Protein AF-A0A3D5XRI4-F1 (afdb_monomer_lite)

Secondary structure (DSSP, 8-state):
-HHHHHHHHHHHHHHHHHHHHHHHSPPPTT----STT-S----TT-TT-TTS--------

pLDDT: mean 77.13, std 17.61, range [34.97, 98.56]

Sequence (60 aa):
MVSAVIYAMVIASIYAVLYYLNHKTPVPKGCENLNVKCEGCKISSCELHPSRKIKEEVHD

Radius of gyration: 19.09 Å; chains: 1; bounding box: 42×27×42 Å

Foldseek 3Di:
DVVVVVVVVVVVVVVVVVVVVVVVPDDDPPDDPQDLPDPPCPDPPDCSPVVNPDDPPDDD

Structure (mmCIF, N/CA/C/O backbone):
data_AF-A0A3D5XRI4-F1
#
_entry.id   AF-A0A3D5XRI4-F1
#
loop_
_atom_site.group_PDB
_atom_site.id
_atom_site.type_symbol
_atom_site.label_atom_id
_atom_site.label_alt_id
_atom_site.label_comp_id
_atom_site.label_asym_id
_atom_site.label_entity_id
_atom_site.label_seq_id
_atom_site.pdbx_PDB_ins_code
_atom_site.Cartn_x
_atom_site.Cartn_y
_atom_site.Cartn_z
_atom_site.occupancy
_atom_site.B_iso_or_equiv
_atom_site.auth_seq_id
_atom_site.auth_comp_id
_atom_site.auth_asym_id
_atom_site.auth_atom_id
_atom_site.pdbx_PDB_model_num
ATOM 1 N N . MET A 1 1 ? 15.593 -9.793 -21.115 1.00 78.62 1 MET A N 1
ATOM 2 C CA . MET A 1 1 ? 16.017 -9.781 -19.695 1.00 78.62 1 MET A CA 1
ATOM 3 C C . MET A 1 1 ? 16.007 -8.368 -19.126 1.00 78.62 1 MET A C 1
ATOM 5 O O . MET A 1 1 ? 15.210 -8.122 -18.238 1.00 78.62 1 MET A O 1
ATOM 9 N N . VAL A 1 2 ? 16.781 -7.423 -19.677 1.00 93.19 2 VAL A N 1
ATOM 10 C CA . VAL A 1 2 ? 16.822 -6.022 -19.196 1.00 93.19 2 VAL A CA 1
ATOM 11 C C . VAL A 1 2 ? 15.444 -5.344 -19.183 1.00 93.19 2 VAL A C 1
ATOM 13 O O . VAL A 1 2 ? 15.076 -4.737 -18.187 1.00 93.19 2 VAL A O 1
ATOM 16 N N . SER A 1 3 ? 14.639 -5.513 -20.236 1.00 94.06 3 SER A N 1
ATOM 17 C CA . SER A 1 3 ? 13.269 -4.981 -20.292 1.00 94.06 3 SER A CA 1
ATOM 18 C C . SER A 1 3 ? 12.383 -5.490 -19.150 1.00 94.06 3 SER A C 1
ATOM 20 O O . SER A 1 3 ? 11.710 -4.701 -18.501 1.00 94.06 3 SER A O 1
ATOM 22 N N . ALA A 1 4 ? 12.427 -6.792 -18.854 1.00 95.94 4 ALA A N 1
ATOM 23 C CA . ALA A 1 4 ? 11.674 -7.387 -17.751 1.00 95.94 4 ALA A CA 1
ATOM 24 C C . ALA A 1 4 ? 12.111 -6.830 -16.386 1.00 95.94 4 ALA A C 1
ATOM 26 O O . ALA A 1 4 ? 11.261 -6.545 -15.548 1.00 95.94 4 ALA A O 1
ATOM 27 N N . VAL A 1 5 ? 13.416 -6.611 -16.186 1.00 97.06 5 VAL A N 1
ATOM 28 C CA . VAL A 1 5 ? 13.948 -5.986 -14.963 1.00 97.06 5 VAL A CA 1
ATOM 29 C C . VAL A 1 5 ? 13.448 -4.546 -14.825 1.00 97.06 5 VAL A C 1
ATOM 31 O O . VAL A 1 5 ? 13.007 -4.157 -13.747 1.00 97.06 5 VAL A O 1
ATOM 34 N N . ILE A 1 6 ? 13.440 -3.770 -15.914 1.00 97.56 6 ILE A N 1
ATOM 35 C CA . ILE A 1 6 ? 12.904 -2.401 -15.913 1.00 97.56 6 ILE A CA 1
ATOM 36 C C . ILE A 1 6 ? 11.417 -2.407 -15.541 1.00 97.56 6 ILE A C 1
ATOM 38 O O . ILE A 1 6 ? 11.013 -1.664 -14.649 1.00 97.56 6 ILE A O 1
ATOM 42 N N . TYR A 1 7 ? 10.608 -3.271 -16.161 1.00 97.81 7 TYR A N 1
ATOM 43 C CA . TYR A 1 7 ? 9.184 -3.370 -15.827 1.00 97.81 7 TYR A CA 1
ATOM 44 C C . TYR A 1 7 ? 8.954 -3.773 -14.367 1.00 97.81 7 TYR A C 1
ATOM 46 O O . TYR A 1 7 ? 8.108 -3.176 -13.702 1.00 97.81 7 TYR A O 1
ATOM 54 N N . ALA A 1 8 ? 9.732 -4.721 -13.840 1.00 97.81 8 ALA A N 1
ATOM 55 C CA . ALA A 1 8 ? 9.639 -5.124 -12.440 1.00 97.81 8 ALA A CA 1
ATOM 56 C C . ALA A 1 8 ? 9.945 -3.956 -11.484 1.00 97.81 8 ALA A C 1
ATOM 58 O O . ALA A 1 8 ? 9.192 -3.723 -10.540 1.00 97.81 8 ALA A O 1
ATOM 59 N N . MET A 1 9 ? 10.993 -3.174 -11.762 1.00 98.12 9 MET A N 1
ATOM 60 C CA . MET A 1 9 ? 11.358 -1.997 -10.962 1.00 98.12 9 MET A CA 1
ATOM 61 C C . MET A 1 9 ? 10.287 -0.899 -11.014 1.00 98.12 9 MET A C 1
ATOM 63 O O . MET A 1 9 ? 9.975 -0.277 -9.995 1.00 98.12 9 MET A O 1
ATOM 67 N N . VAL A 1 10 ? 9.682 -0.676 -12.183 1.00 98.44 10 VAL A N 1
ATOM 68 C CA . VAL A 1 10 ? 8.588 0.294 -12.336 1.00 98.44 10 VAL A CA 1
ATOM 69 C C . VAL A 1 10 ? 7.368 -0.140 -11.521 1.00 98.44 10 VAL A C 1
ATOM 71 O O . VAL A 1 10 ? 6.837 0.653 -10.750 1.00 98.44 10 VAL A O 1
ATOM 74 N N . ILE A 1 11 ? 6.957 -1.406 -11.606 1.00 98.50 11 ILE A N 1
ATOM 75 C CA . ILE A 1 11 ? 5.804 -1.909 -10.842 1.00 98.50 11 ILE A CA 1
ATOM 76 C C . ILE A 1 11 ? 6.078 -1.849 -9.333 1.00 98.50 11 ILE A C 1
ATOM 78 O O . ILE A 1 11 ? 5.228 -1.380 -8.576 1.00 98.50 11 ILE A O 1
ATOM 82 N N . ALA A 1 12 ? 7.271 -2.260 -8.893 1.00 98.38 12 ALA A N 1
ATOM 83 C CA . ALA A 1 12 ? 7.655 -2.218 -7.483 1.00 98.38 12 ALA A CA 1
ATOM 84 C C . ALA A 1 12 ? 7.656 -0.786 -6.923 1.00 98.38 12 ALA A C 1
ATOM 86 O O . ALA A 1 12 ? 7.161 -0.552 -5.819 1.00 98.38 12 ALA A O 1
ATOM 87 N N . SER A 1 13 ? 8.164 0.186 -7.688 1.00 98.12 13 SER A N 1
ATOM 88 C CA . SER A 1 13 ? 8.175 1.591 -7.262 1.00 98.12 13 SER A CA 1
ATOM 89 C C . SER A 1 13 ? 6.769 2.195 -7.206 1.00 98.12 13 SER A C 1
ATOM 91 O O . SER A 1 13 ? 6.444 2.861 -6.223 1.00 98.12 13 SER A O 1
ATOM 93 N N . ILE A 1 14 ? 5.900 1.899 -8.181 1.00 98.56 14 ILE A N 1
ATOM 94 C CA . ILE A 1 14 ? 4.486 2.306 -8.143 1.00 98.56 14 ILE A CA 1
ATOM 95 C C . ILE A 1 14 ? 3.795 1.720 -6.907 1.00 98.56 14 ILE A C 1
ATOM 97 O O . ILE A 1 14 ? 3.139 2.456 -6.170 1.00 98.56 14 ILE A O 1
ATOM 101 N N . TYR A 1 15 ? 3.975 0.424 -6.643 1.00 98.00 15 TYR A N 1
ATOM 102 C CA . TYR A 1 15 ? 3.408 -0.229 -5.464 1.00 98.00 15 TYR A CA 1
ATOM 103 C C . TYR A 1 15 ? 3.875 0.436 -4.166 1.00 98.00 15 TYR A C 1
ATOM 105 O O . TYR A 1 15 ? 3.048 0.767 -3.321 1.00 98.00 15 TYR A O 1
ATOM 113 N N . ALA A 1 16 ? 5.179 0.690 -4.019 1.00 98.12 16 ALA A N 1
ATOM 114 C CA . ALA A 1 16 ? 5.731 1.321 -2.823 1.00 98.12 16 ALA A CA 1
ATOM 115 C C . ALA A 1 16 ? 5.158 2.730 -2.589 1.00 98.12 16 ALA A C 1
ATOM 117 O O . ALA A 1 16 ? 4.799 3.074 -1.460 1.00 98.12 16 ALA A O 1
ATOM 118 N N . VAL A 1 17 ? 5.018 3.532 -3.650 1.00 97.81 17 VAL A N 1
ATOM 119 C CA . VAL A 1 17 ? 4.416 4.872 -3.568 1.00 97.81 17 VAL A CA 1
ATOM 120 C C . VAL A 1 17 ? 2.949 4.784 -3.159 1.00 97.81 17 VAL A C 1
ATOM 122 O O . VAL A 1 17 ? 2.533 5.471 -2.227 1.00 97.81 17 VAL A O 1
ATOM 125 N N . LEU A 1 18 ? 2.167 3.922 -3.811 1.00 97.56 18 LEU A N 1
ATOM 126 C CA . LEU A 1 18 ? 0.754 3.741 -3.478 1.00 97.56 18 LEU A CA 1
ATOM 127 C C . LEU A 1 18 ? 0.577 3.227 -2.049 1.00 97.56 18 LEU A C 1
ATOM 129 O O . LEU A 1 18 ? -0.267 3.742 -1.323 1.00 97.56 18 LEU A O 1
ATOM 133 N N . TYR A 1 19 ? 1.405 2.279 -1.615 1.00 96.00 19 TYR A N 1
ATOM 134 C CA . TYR A 1 19 ? 1.411 1.769 -0.248 1.00 96.00 19 TYR A CA 1
ATOM 135 C C . TYR A 1 19 ? 1.675 2.886 0.767 1.00 96.00 19 TYR A C 1
ATOM 137 O O . TYR A 1 19 ? 0.947 3.009 1.754 1.00 96.00 19 TYR A O 1
ATOM 145 N N . TYR A 1 20 ? 2.678 3.729 0.510 1.00 96.38 20 TYR A N 1
ATOM 146 C CA . TYR A 1 20 ? 3.011 4.866 1.366 1.00 96.38 20 TYR A CA 1
ATOM 147 C C . TYR A 1 20 ? 1.867 5.883 1.448 1.00 96.38 20 TYR A C 1
ATOM 149 O O . TYR A 1 20 ? 1.499 6.324 2.539 1.00 96.38 20 TYR A O 1
ATOM 157 N N . LEU A 1 21 ? 1.275 6.239 0.307 1.00 96.25 21 LEU A N 1
ATOM 158 C CA . LEU A 1 21 ? 0.149 7.173 0.253 1.00 96.25 21 LEU A CA 1
ATOM 159 C C . LEU A 1 21 ? -1.111 6.585 0.907 1.00 96.25 21 LEU A C 1
ATOM 161 O O . LEU A 1 21 ? -1.824 7.299 1.612 1.00 96.25 21 LEU A O 1
ATOM 165 N N . ASN A 1 22 ? -1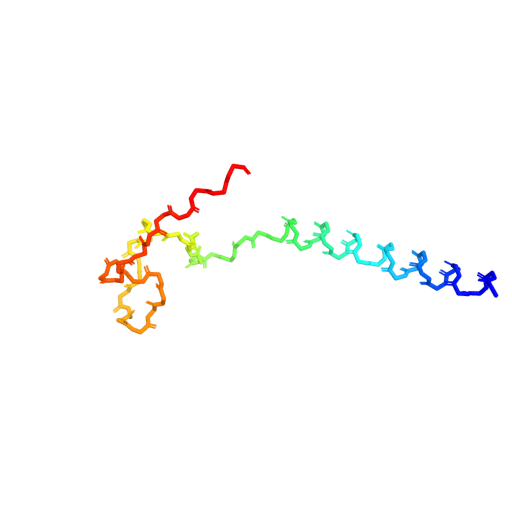.349 5.282 0.752 1.00 93.44 22 ASN A N 1
ATOM 166 C CA . ASN A 1 22 ? -2.441 4.572 1.411 1.00 93.44 22 ASN A CA 1
ATOM 167 C C . ASN A 1 22 ? -2.286 4.607 2.939 1.00 93.44 22 ASN A C 1
ATOM 169 O O . ASN A 1 22 ? -3.231 4.946 3.638 1.00 93.44 22 ASN A O 1
ATOM 173 N N . HIS A 1 23 ? -1.079 4.370 3.464 1.00 88.00 23 HIS A N 1
ATOM 174 C CA . HIS A 1 23 ? -0.814 4.441 4.910 1.00 88.00 23 HIS A CA 1
ATOM 175 C C . HIS A 1 23 ? -0.914 5.856 5.483 1.00 88.00 23 HIS A C 1
ATOM 177 O O . HIS A 1 23 ? -1.178 6.031 6.670 1.00 88.00 23 HIS A O 1
ATOM 18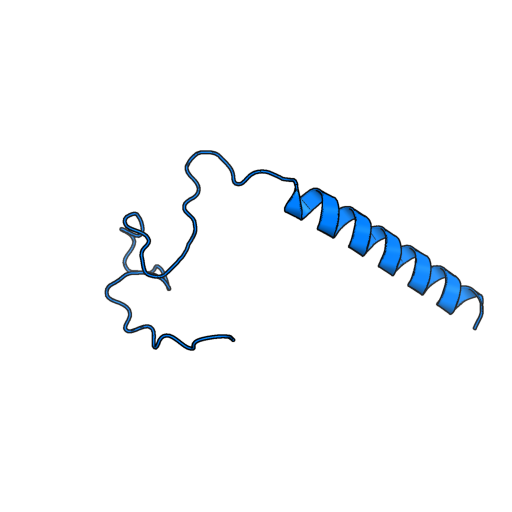3 N N . LYS A 1 24 ? -0.705 6.876 4.648 1.00 88.12 24 LYS A N 1
ATOM 184 C CA . LYS A 1 24 ? -0.931 8.273 5.025 1.00 88.12 24 LYS A CA 1
ATOM 185 C C . LYS A 1 24 ? -2.385 8.707 4.928 1.00 88.12 24 LYS A C 1
ATOM 187 O O . LYS A 1 24 ? -2.712 9.779 5.436 1.00 88.12 24 LYS A O 1
ATOM 192 N N . THR A 1 25 ? -3.235 7.929 4.265 1.00 87.44 25 THR A N 1
ATOM 193 C CA . THR A 1 25 ? -4.652 8.254 4.151 1.00 87.44 25 THR A CA 1
ATOM 194 C C . THR A 1 25 ? -5.280 8.041 5.525 1.00 87.44 25 THR A C 1
ATOM 196 O O . THR A 1 25 ? -5.298 6.910 6.012 1.00 87.44 25 THR A O 1
ATOM 199 N N . PRO A 1 26 ? -5.741 9.110 6.200 1.00 81.81 26 PRO A N 1
ATOM 200 C CA . PRO A 1 26 ? -6.318 8.969 7.523 1.00 81.81 26 PRO A CA 1
ATOM 201 C C . PRO A 1 26 ? -7.565 8.094 7.433 1.00 81.81 26 PRO A C 1
ATOM 203 O O . PRO A 1 26 ? -8.346 8.195 6.484 1.00 81.81 26 PRO A O 1
ATOM 206 N N . VAL A 1 27 ? -7.764 7.262 8.450 1.00 80.25 27 VAL A N 1
ATOM 207 C CA . VAL A 1 27 ? -8.993 6.484 8.594 1.00 80.25 27 VAL A CA 1
ATOM 208 C C . VAL A 1 27 ? -10.184 7.459 8.565 1.00 80.25 27 VAL A C 1
ATOM 210 O O . VAL A 1 27 ? -10.151 8.476 9.270 1.00 80.25 27 VAL A O 1
ATOM 213 N N . PRO A 1 28 ? -11.211 7.224 7.722 1.00 78.25 28 PRO A N 1
ATOM 214 C CA . PRO A 1 28 ? -12.322 8.155 7.585 1.00 78.25 28 PRO A CA 1
ATOM 215 C C . PRO A 1 28 ? -13.039 8.359 8.922 1.00 78.25 28 PRO A C 1
ATOM 217 O O . PRO A 1 28 ? -13.127 7.454 9.753 1.00 78.25 28 PRO A O 1
ATOM 220 N N . LYS A 1 29 ? -13.566 9.571 9.130 1.00 73.25 29 LYS A N 1
ATOM 221 C CA . LYS A 1 29 ? -14.281 9.928 10.362 1.00 73.25 29 LYS A CA 1
ATOM 222 C C . LYS A 1 29 ? -15.453 8.965 10.576 1.00 73.25 29 LYS A C 1
ATOM 224 O O . LYS A 1 29 ? -16.295 8.827 9.695 1.00 73.25 29 LYS A O 1
ATOM 229 N N . GLY A 1 30 ? -15.502 8.330 11.746 1.00 66.19 30 GLY A N 1
ATOM 230 C CA . GLY A 1 30 ? -16.536 7.350 12.093 1.00 66.19 30 GLY A CA 1
ATOM 231 C C . GLY A 1 30 ? -16.242 5.914 11.650 1.00 66.19 30 GLY A C 1
ATOM 232 O O . GLY A 1 30 ? -17.062 5.040 11.906 1.00 66.19 30 GLY A O 1
ATOM 233 N N . CYS A 1 31 ? -15.094 5.648 11.021 1.00 68.38 31 CYS A N 1
ATOM 234 C CA . CYS A 1 31 ? -14.623 4.282 10.833 1.00 68.38 31 CYS A CA 1
ATOM 235 C C . CYS A 1 31 ? -13.891 3.827 12.101 1.00 68.38 31 CYS A C 1
ATOM 237 O O . CYS A 1 31 ? -12.972 4.489 12.587 1.00 68.38 31 CYS A O 1
ATOM 239 N N . GLU A 1 32 ? -14.363 2.725 12.671 1.00 66.25 32 GLU A N 1
ATOM 240 C CA . GLU A 1 32 ? -13.822 2.138 13.889 1.00 66.25 32 GLU A CA 1
ATOM 241 C C . GLU A 1 32 ? -12.568 1.322 13.550 1.00 66.25 32 GLU A C 1
ATOM 243 O O . GLU A 1 32 ? -12.486 0.709 12.484 1.00 66.25 32 GLU A O 1
ATOM 248 N N . ASN A 1 33 ? -11.580 1.284 14.450 1.00 68.00 33 ASN A N 1
ATOM 249 C CA . ASN A 1 33 ? -10.505 0.301 14.328 1.00 68.00 33 ASN A CA 1
ATOM 250 C C . ASN A 1 33 ? -11.123 -1.076 14.584 1.00 68.00 33 ASN A C 1
ATOM 252 O O . ASN A 1 33 ? -11.324 -1.451 15.738 1.00 68.00 33 ASN A O 1
ATOM 256 N N . LEU A 1 34 ? -11.465 -1.789 13.509 1.00 65.75 34 LEU A N 1
ATOM 257 C CA . LEU A 1 34 ? -12.081 -3.112 13.553 1.00 65.75 34 LEU A CA 1
ATOM 258 C C . LEU A 1 34 ? -11.138 -4.096 14.259 1.00 65.75 34 LEU A C 1
ATOM 260 O O . LEU A 1 34 ? -10.218 -4.656 13.672 1.00 65.75 34 LEU A O 1
ATOM 264 N N . ASN A 1 35 ? -11.370 -4.288 15.550 1.00 65.81 35 ASN A N 1
ATOM 265 C CA . ASN A 1 35 ? -10.750 -5.304 16.382 1.00 65.81 35 ASN A CA 1
ATOM 266 C C . ASN A 1 35 ? -11.835 -5.926 17.275 1.00 65.81 35 ASN A C 1
ATOM 268 O O . ASN A 1 35 ? -12.966 -5.444 17.318 1.00 65.81 35 ASN A O 1
ATOM 272 N N . VAL A 1 36 ? -11.503 -6.990 18.005 1.00 60.38 36 VAL A N 1
ATOM 273 C CA . VAL A 1 36 ? -12.459 -7.703 18.877 1.00 60.38 36 VAL A CA 1
ATOM 274 C C . VAL A 1 36 ? -13.033 -6.852 20.024 1.00 60.38 36 VAL A C 1
ATOM 276 O O . VAL A 1 36 ? -13.990 -7.268 20.668 1.00 60.38 36 VAL A O 1
ATOM 279 N N . LYS A 1 37 ? -12.470 -5.664 20.280 1.00 58.91 37 LYS A N 1
ATOM 280 C CA . LYS A 1 37 ? -12.942 -4.678 21.266 1.00 58.91 37 LYS A CA 1
ATOM 281 C C . LYS A 1 37 ? -13.818 -3.581 20.644 1.00 58.91 37 LYS A C 1
ATOM 283 O O . LYS A 1 37 ? -14.124 -2.608 21.323 1.00 58.91 37 LYS A O 1
ATOM 288 N N . CYS A 1 38 ? -14.194 -3.713 19.371 1.00 61.56 38 CYS A N 1
ATOM 289 C CA . CYS A 1 38 ? -15.123 -2.815 18.689 1.00 61.56 38 CYS A CA 1
ATOM 290 C C . CYS A 1 38 ? -16.481 -2.812 19.415 1.00 61.56 38 CYS A C 1
ATOM 292 O O . CYS A 1 38 ? -17.183 -3.824 19.447 1.00 61.56 38 CYS A O 1
ATOM 294 N N . GLU A 1 39 ? -16.852 -1.673 20.005 1.00 61.69 39 GLU A N 1
ATOM 295 C CA . GLU A 1 39 ? -18.142 -1.479 20.687 1.00 61.69 39 GLU A CA 1
ATOM 296 C C . GLU A 1 39 ? -19.288 -1.292 19.673 1.00 61.69 39 GLU A C 1
ATOM 298 O O . GLU A 1 39 ? -20.469 -1.429 20.011 1.00 61.69 39 GLU A O 1
ATOM 303 N N . GLY A 1 40 ? -18.949 -0.982 18.415 1.00 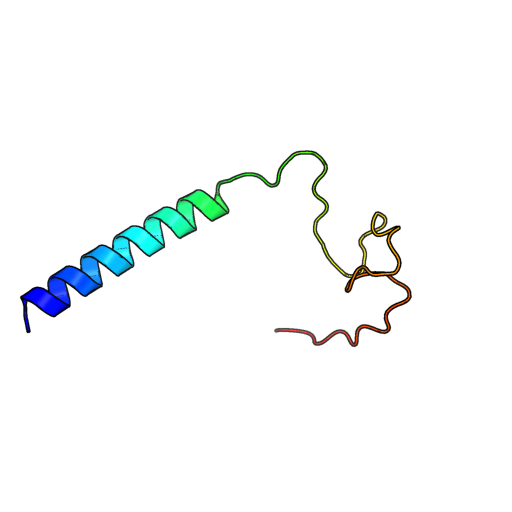57.69 40 GLY A N 1
ATOM 304 C CA . GLY A 1 40 ? -19.898 -0.595 17.378 1.00 57.69 40 GLY A CA 1
ATOM 305 C C . GLY A 1 40 ? -20.477 -1.712 16.508 1.00 57.69 40 GLY A C 1
ATOM 306 O O . GLY A 1 40 ? -21.461 -1.440 15.810 1.00 57.69 40 GLY A O 1
ATOM 307 N N . CYS A 1 41 ? -19.962 -2.954 16.520 1.00 65.38 41 CYS A N 1
ATOM 308 C CA . CYS A 1 41 ? -20.521 -3.999 15.647 1.00 65.38 41 CYS A CA 1
ATOM 309 C C . CYS A 1 41 ? -21.865 -4.531 16.180 1.00 65.38 41 CYS A C 1
ATOM 311 O O . CYS A 1 41 ? -21.944 -5.590 16.789 1.00 65.38 41 CYS A O 1
ATOM 313 N N . LYS A 1 42 ? -22.948 -3.785 15.925 1.00 66.00 42 LYS A N 1
ATOM 314 C CA . LYS A 1 42 ? -24.346 -4.141 16.253 1.00 66.00 42 LYS A CA 1
ATOM 315 C C . LYS A 1 42 ? -24.986 -5.101 15.245 1.00 66.00 42 LYS A C 1
ATOM 317 O O . LYS A 1 42 ? -26.142 -5.490 15.397 1.00 66.00 42 LYS A O 1
ATOM 322 N N . ILE A 1 43 ? -24.256 -5.444 14.186 1.00 75.19 43 ILE A N 1
ATOM 323 C CA . ILE A 1 43 ? -24.710 -6.330 13.119 1.00 75.19 43 ILE A CA 1
ATOM 324 C C . ILE A 1 43 ? -24.248 -7.746 13.462 1.00 75.19 43 ILE A C 1
ATOM 326 O O . ILE A 1 43 ? -23.055 -8.028 13.452 1.00 75.19 43 ILE A O 1
ATOM 330 N N . SER A 1 44 ? -25.180 -8.657 13.738 1.00 70.06 44 SER A N 1
ATOM 331 C CA . SER A 1 44 ? -24.869 -10.037 14.149 1.00 70.06 44 SER A CA 1
ATOM 332 C C . SER A 1 44 ? -24.162 -10.875 13.075 1.00 70.06 44 SER A C 1
ATOM 334 O O . SER A 1 44 ? -23.517 -11.870 13.401 1.00 70.06 44 SER A O 1
ATOM 336 N N . SER A 1 45 ? -24.255 -10.476 11.801 1.00 74.56 45 SER A N 1
ATOM 337 C CA . SER A 1 45 ? -23.519 -11.092 10.689 1.00 74.56 45 SER A CA 1
ATOM 338 C C . SER A 1 45 ? -22.071 -10.604 10.562 1.00 74.56 45 SER A C 1
ATOM 340 O O . SER A 1 45 ? -21.343 -11.094 9.704 1.00 74.56 45 SER A O 1
ATOM 342 N N . CYS A 1 46 ? -21.648 -9.637 11.379 1.00 71.75 46 CYS A N 1
ATOM 343 C CA . CYS A 1 46 ? -20.278 -9.136 11.413 1.00 71.75 46 CYS A CA 1
ATOM 344 C C . CYS A 1 46 ? -19.326 -10.225 11.919 1.00 71.75 46 CYS A C 1
ATOM 346 O O . CYS A 1 46 ? -19.556 -10.823 12.971 1.00 71.75 46 CYS A O 1
ATOM 348 N N . GLU A 1 47 ? -18.235 -10.477 11.194 1.00 73.12 47 GLU A N 1
ATOM 349 C CA . GLU A 1 47 ? -17.252 -11.495 11.592 1.00 73.12 47 GLU A CA 1
ATOM 350 C C . GLU A 1 47 ? -16.575 -11.163 12.922 1.00 73.12 47 GLU A C 1
ATOM 352 O O . GLU A 1 47 ? -16.281 -12.076 13.687 1.00 73.12 47 GLU A O 1
ATOM 357 N N . LEU A 1 48 ? -16.420 -9.869 13.221 1.00 69.00 48 LEU A N 1
ATOM 358 C CA . LEU A 1 48 ? -15.871 -9.336 14.470 1.00 69.00 48 LEU A CA 1
ATOM 359 C C . LEU A 1 48 ? -16.929 -9.105 15.560 1.00 69.00 48 LEU A C 1
ATOM 361 O O . LEU A 1 4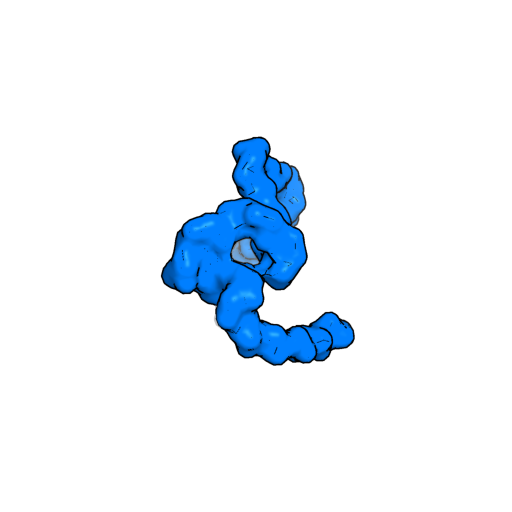8 ? -16.630 -8.483 16.576 1.00 69.00 48 LEU A O 1
ATOM 365 N N . HIS A 1 49 ? -18.170 -9.565 15.366 1.00 71.62 49 HIS A N 1
ATOM 366 C CA . HIS A 1 49 ? -19.214 -9.402 16.374 1.00 71.62 49 HIS A CA 1
ATOM 367 C C . HIS A 1 49 ? -18.803 -10.100 17.686 1.00 71.62 49 HIS A C 1
ATOM 369 O O . HIS A 1 49 ? -18.377 -11.253 17.638 1.00 71.62 49 HIS A O 1
ATOM 375 N N . PRO A 1 50 ? -18.995 -9.487 18.868 1.00 68.00 50 PRO A N 1
ATOM 376 C CA . PRO A 1 50 ? -18.528 -10.034 20.149 1.00 68.00 50 PRO A CA 1
ATOM 377 C C . PRO A 1 50 ? -19.157 -11.386 20.534 1.00 68.00 50 PRO A C 1
ATOM 379 O O . P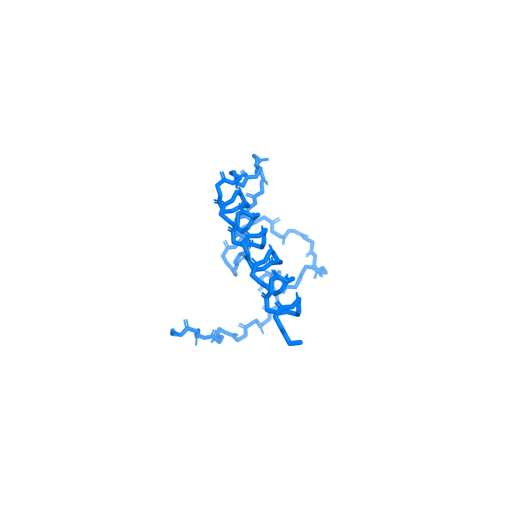RO A 1 50 ? -18.630 -12.109 21.374 1.00 68.00 50 PRO A O 1
ATOM 382 N N . SER A 1 51 ? -20.284 -11.767 19.920 1.00 70.69 51 SER A N 1
ATOM 383 C CA . SER A 1 51 ? -20.858 -13.115 20.084 1.00 70.69 51 SER A CA 1
ATOM 384 C C . S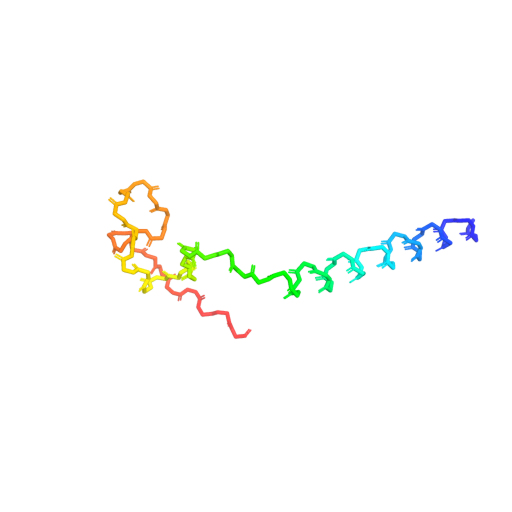ER A 1 51 ? -20.124 -14.201 19.286 1.00 70.69 51 SER A C 1
ATOM 386 O O . SER A 1 51 ? -20.354 -15.393 19.516 1.00 70.69 51 SER A O 1
ATOM 388 N N . ARG A 1 52 ? -19.247 -13.823 18.350 1.00 68.25 52 ARG A N 1
ATOM 389 C CA . ARG A 1 52 ? -18.368 -14.747 17.634 1.00 68.25 52 ARG A CA 1
ATOM 390 C C . ARG A 1 52 ? -17.215 -15.088 18.573 1.00 68.25 52 ARG A C 1
ATOM 392 O O . ARG A 1 52 ? -16.475 -14.224 19.023 1.00 68.25 52 ARG A O 1
ATOM 399 N N . LYS A 1 53 ? -17.065 -16.374 18.881 1.00 59.19 53 LYS A N 1
ATOM 400 C CA . LYS A 1 53 ? -15.930 -16.922 19.635 1.00 59.19 53 LYS A CA 1
ATOM 401 C C . LYS A 1 53 ? -14.677 -16.850 18.752 1.00 59.19 53 LYS A C 1
ATOM 403 O O . LYS A 1 53 ? -14.306 -17.848 18.140 1.00 59.19 53 LYS A O 1
ATOM 408 N N . ILE A 1 54 ? -14.072 -15.676 18.614 1.00 60.16 54 ILE A N 1
ATOM 409 C CA . ILE A 1 54 ? -12.797 -15.539 17.907 1.00 60.16 54 ILE A CA 1
ATOM 410 C C . ILE A 1 54 ? -11.716 -16.027 18.868 1.00 60.16 54 ILE A C 1
ATOM 412 O O . ILE A 1 54 ? -11.567 -15.491 19.964 1.00 60.16 54 ILE A O 1
ATOM 416 N N . LYS A 1 55 ? -11.010 -17.095 18.492 1.00 51.66 55 LYS A N 1
ATOM 417 C CA . LYS A 1 55 ? -9.759 -17.461 19.155 1.00 51.66 55 LYS A CA 1
ATOM 418 C C . LYS A 1 55 ? -8.765 -16.354 18.814 1.00 51.66 55 LYS A C 1
ATOM 420 O O . LYS A 1 55 ? -8.547 -16.093 17.635 1.00 51.66 55 LYS A O 1
ATOM 425 N N . GLU A 1 56 ? -8.241 -15.664 19.821 1.00 53.66 56 GLU A N 1
ATOM 426 C CA . GLU A 1 56 ? -7.120 -14.743 19.643 1.00 53.66 56 GLU A CA 1
ATOM 427 C C . GLU A 1 56 ? -5.915 -15.554 19.145 1.00 53.66 56 GLU A C 1
ATOM 429 O O . GLU A 1 56 ? -5.202 -16.177 19.927 1.00 53.66 56 GLU A O 1
ATOM 434 N N . GLU A 1 57 ? -5.715 -15.598 17.830 1.00 49.00 57 GLU A N 1
ATOM 435 C CA . GLU A 1 57 ? -4.441 -15.995 17.241 1.00 49.00 57 GLU A CA 1
ATOM 436 C C . GLU A 1 57 ? -3.528 -14.766 17.379 1.00 49.00 57 GLU A C 1
ATOM 438 O O . GLU A 1 57 ? -3.583 -13.823 16.588 1.00 49.00 57 GLU A O 1
ATOM 443 N N . VAL A 1 58 ? -2.767 -14.740 18.474 1.00 46.75 58 VAL A N 1
ATOM 444 C CA . VAL A 1 58 ? -1.673 -13.797 18.721 1.00 46.75 58 VAL A CA 1
ATOM 445 C C . VAL A 1 58 ? -0.683 -13.906 17.557 1.00 46.75 58 VAL A C 1
ATOM 447 O O . VAL A 1 58 ? -0.024 -14.931 17.400 1.00 46.75 58 VAL A O 1
ATOM 450 N N . HIS A 1 59 ? -0.605 -12.869 16.724 1.00 35.16 59 HIS A N 1
ATOM 451 C CA . HIS A 1 59 ? 0.495 -12.686 15.782 1.00 35.16 59 HIS A CA 1
ATOM 452 C C . HIS A 1 59 ? 1.551 -11.822 16.479 1.00 35.16 59 HIS A C 1
ATOM 454 O O . HIS A 1 59 ? 1.306 -10.638 16.718 1.00 35.16 59 HIS A O 1
ATOM 460 N N . ASP A 1 60 ? 2.641 -12.479 16.882 1.00 34.97 60 ASP A N 1
ATOM 461 C CA . ASP A 1 60 ? 3.921 -11.895 17.314 1.00 34.97 60 ASP A CA 1
ATOM 462 C C . ASP A 1 60 ? 4.589 -11.162 16.136 1.00 34.97 60 ASP A C 1
ATOM 464 O O . ASP A 1 60 ? 4.623 -11.757 15.029 1.00 34.97 60 ASP A O 1
#